Protein AF-Q8CYU7-F1 (afdb_monomer)

Sequence (46 aa):
MLEITLKSPYQFAHILFQSTIVPHGGHYHFIPESDLSAGELAVAKV

Mean predicted aligned error: 9.08 Å

Secondary structure (DSSP, 8-state):
------SSHHHHHHHHHSEEEEEETTEEEEEEGGGS-HHHHHHHT-

pLDDT: mean 85.55, std 6.93, range [57.56, 94.06]

Radius of gyration: 11.84 Å; Cα contacts (8 Å, |Δi|>4): 29; chains: 1; bounding box: 28×25×25 Å

Structure (mmCIF, N/CA/C/O backbone):
data_AF-Q8CYU7-F1
#
_entry.id   AF-Q8CYU7-F1
#
loop_
_atom_site.group_PDB
_atom_site.id
_atom_site.type_symbol
_atom_site.label_atom_id
_atom_site.label_alt_id
_atom_site.label_comp_id
_atom_site.label_asym_id
_atom_site.label_entity_id
_atom_site.label_seq_id
_atom_site.pdbx_PDB_ins_code
_atom_site.Cartn_x
_atom_site.Cartn_y
_atom_site.Cartn_z
_atom_site.occupancy
_atom_site.B_iso_or_equiv
_atom_site.auth_seq_id
_atom_site.auth_comp_id
_atom_site.auth_asym_id
_atom_site.auth_atom_id
_atom_site.pdbx_PDB_model_num
ATOM 1 N N . MET A 1 1 ? 7.565 11.491 11.836 1.00 57.56 1 MET A N 1
ATOM 2 C CA . MET A 1 1 ? 8.021 11.793 10.466 1.00 57.56 1 MET A CA 1
ATOM 3 C C . MET A 1 1 ? 8.966 10.674 10.084 1.00 57.56 1 MET A C 1
ATOM 5 O O . MET A 1 1 ? 10.017 10.571 10.699 1.00 57.56 1 MET A O 1
ATOM 9 N N . LEU A 1 2 ? 8.535 9.755 9.222 1.00 69.56 2 LEU A N 1
ATOM 10 C CA . LEU A 1 2 ? 9.441 8.746 8.678 1.00 69.56 2 LEU A CA 1
ATOM 11 C C . LEU A 1 2 ? 10.131 9.397 7.477 1.00 69.56 2 LEU A C 1
ATOM 13 O O . LEU A 1 2 ? 9.439 9.843 6.563 1.00 69.56 2 LEU A O 1
ATOM 17 N N . GLU A 1 3 ? 11.455 9.494 7.490 1.00 74.19 3 GLU A N 1
ATOM 18 C CA . GLU A 1 3 ? 12.210 9.833 6.285 1.00 74.19 3 GLU A CA 1
ATOM 19 C C . GLU A 1 3 ? 12.555 8.535 5.555 1.00 74.19 3 GLU A C 1
ATOM 21 O O . GLU A 1 3 ? 13.091 7.601 6.152 1.00 74.19 3 GLU A O 1
ATOM 26 N N . ILE A 1 4 ? 12.216 8.463 4.268 1.00 73.75 4 ILE A N 1
ATOM 27 C CA . ILE A 1 4 ? 12.572 7.338 3.402 1.00 73.75 4 ILE A CA 1
ATOM 28 C C . ILE A 1 4 ? 13.517 7.819 2.303 1.00 73.75 4 ILE A C 1
ATOM 30 O O . ILE A 1 4 ? 13.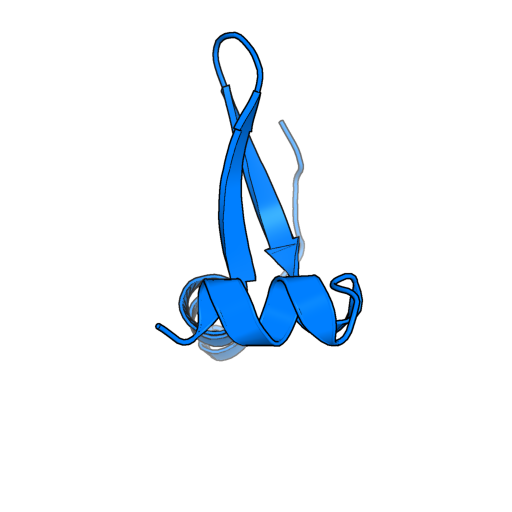223 8.771 1.582 1.00 73.75 4 ILE A O 1
ATOM 34 N N . THR A 1 5 ? 14.649 7.135 2.143 1.00 83.88 5 THR A N 1
ATOM 35 C CA . THR A 1 5 ? 15.563 7.375 1.022 1.00 83.88 5 THR A CA 1
ATOM 36 C C . THR A 1 5 ? 15.143 6.506 -0.152 1.00 83.88 5 THR A C 1
ATOM 38 O O . THR A 1 5 ? 15.303 5.283 -0.134 1.00 83.88 5 THR A O 1
ATOM 41 N N . LEU A 1 6 ? 14.615 7.141 -1.193 1.00 84.88 6 LEU A N 1
ATOM 42 C CA . LEU A 1 6 ? 14.300 6.475 -2.450 1.00 84.88 6 LEU A CA 1
ATOM 43 C C . LEU A 1 6 ? 15.562 6.369 -3.307 1.00 84.88 6 LEU A C 1
ATOM 45 O O . LEU A 1 6 ? 16.298 7.340 -3.465 1.00 84.88 6 LEU A O 1
ATOM 49 N N . LYS A 1 7 ? 15.798 5.200 -3.901 1.00 90.69 7 LYS A N 1
ATOM 50 C CA . LYS A 1 7 ? 16.909 4.982 -4.843 1.00 90.69 7 LYS A CA 1
ATOM 51 C C . LYS A 1 7 ? 16.535 5.317 -6.290 1.00 90.69 7 LYS A C 1
ATOM 53 O O . LYS A 1 7 ? 17.398 5.317 -7.160 1.00 90.69 7 LYS A O 1
ATOM 58 N N . SER A 1 8 ? 15.250 5.552 -6.558 1.00 89.75 8 SER A N 1
ATOM 59 C CA . SER A 1 8 ? 14.690 5.803 -7.887 1.00 89.75 8 SER A CA 1
ATOM 60 C C . SER A 1 8 ? 13.329 6.506 -7.773 1.00 89.75 8 SER A C 1
ATOM 62 O O . SER A 1 8 ? 12.589 6.207 -6.832 1.00 89.75 8 SER A O 1
ATOM 64 N N . PRO A 1 9 ? 12.940 7.375 -8.730 1.00 83.44 9 PRO A N 1
ATOM 65 C CA . PRO A 1 9 ? 11.603 7.977 -8.755 1.00 83.44 9 PRO A CA 1
ATOM 66 C C . PRO A 1 9 ? 10.482 6.932 -8.851 1.00 83.44 9 PRO A C 1
ATOM 68 O O . PRO A 1 9 ? 9.403 7.131 -8.297 1.00 83.44 9 PRO A O 1
ATOM 71 N N . TYR A 1 10 ? 10.742 5.782 -9.481 1.00 85.50 10 TYR A N 1
ATOM 72 C CA . TYR A 1 10 ? 9.758 4.702 -9.574 1.00 85.50 10 TYR A CA 1
ATOM 73 C C . TYR A 1 10 ? 9.476 4.049 -8.217 1.00 85.50 10 TYR A C 1
ATOM 75 O O . TYR A 1 10 ? 8.389 3.521 -8.012 1.00 85.50 10 TYR A O 1
ATOM 83 N N . GLN A 1 11 ? 10.403 4.138 -7.255 1.00 83.88 11 GLN A N 1
ATOM 84 C CA . GLN A 1 11 ? 10.189 3.587 -5.917 1.00 83.88 11 GLN A CA 1
ATOM 85 C C . GLN A 1 11 ? 9.056 4.315 -5.176 1.0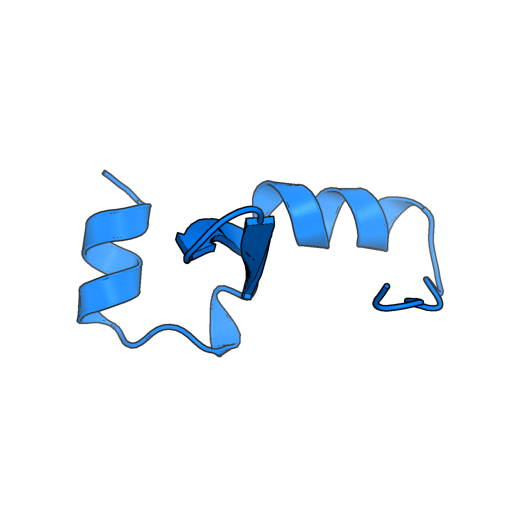0 83.88 11 GLN A C 1
ATOM 87 O O . GLN A 1 11 ? 8.327 3.677 -4.425 1.00 83.88 11 GLN A O 1
ATOM 92 N N . PHE A 1 12 ? 8.857 5.617 -5.417 1.00 82.56 12 PHE A N 1
ATOM 93 C CA . PHE A 1 12 ? 7.725 6.349 -4.840 1.00 82.56 12 PHE A CA 1
ATOM 94 C C . PHE A 1 12 ? 6.387 5.819 -5.361 1.00 82.56 12 PHE A C 1
ATOM 96 O O . PHE A 1 12 ? 5.485 5.538 -4.578 1.00 82.56 12 PHE A O 1
ATOM 103 N N . ALA A 1 13 ? 6.285 5.628 -6.680 1.00 81.94 13 ALA A N 1
ATOM 104 C CA . ALA A 1 13 ? 5.101 5.048 -7.304 1.00 81.94 13 ALA A CA 1
ATOM 105 C C . ALA A 1 13 ? 4.836 3.635 -6.767 1.00 81.94 13 ALA A C 1
ATOM 107 O O . ALA A 1 13 ? 3.715 3.333 -6.379 1.00 81.94 13 ALA A O 1
ATOM 108 N N . HIS A 1 14 ? 5.867 2.795 -6.659 1.00 81.88 14 HIS A N 1
ATOM 109 C CA . HIS A 1 14 ? 5.731 1.461 -6.073 1.00 81.88 14 HIS A CA 1
ATOM 110 C C . HIS A 1 14 ? 5.191 1.506 -4.642 1.00 81.88 14 HIS A C 1
ATOM 112 O O . HIS A 1 14 ? 4.276 0.759 -4.323 1.00 81.88 14 HIS A O 1
ATOM 118 N N . ILE A 1 15 ? 5.698 2.405 -3.795 1.00 79.94 15 ILE A N 1
ATOM 119 C CA . ILE A 1 15 ? 5.185 2.548 -2.428 1.00 79.94 15 ILE A CA 1
ATOM 120 C C . ILE A 1 15 ? 3.714 2.959 -2.458 1.00 79.94 15 ILE A C 1
ATOM 122 O O . ILE A 1 15 ? 2.913 2.335 -1.780 1.00 79.94 15 ILE A O 1
ATOM 126 N N . LEU A 1 16 ? 3.326 3.952 -3.257 1.00 81.12 16 LEU A N 1
ATOM 127 C CA . LEU A 1 16 ? 1.935 4.413 -3.287 1.00 81.12 16 LEU A CA 1
ATOM 128 C C . LEU A 1 16 ? 0.954 3.390 -3.873 1.00 81.12 16 LEU A C 1
ATOM 130 O O . LEU A 1 16 ? -0.178 3.318 -3.410 1.00 81.12 16 LEU A O 1
ATOM 134 N N . PHE A 1 17 ? 1.364 2.626 -4.884 1.00 83.50 17 PHE A N 1
ATOM 135 C CA . PHE A 1 17 ? 0.478 1.683 -5.572 1.00 83.50 17 PHE A CA 1
ATOM 136 C C . PHE A 1 17 ? 0.485 0.273 -4.968 1.00 83.50 17 PHE A C 1
ATOM 138 O O . PHE A 1 17 ? -0.435 -0.486 -5.244 1.00 83.50 17 PHE A O 1
ATOM 145 N N . GLN A 1 18 ? 1.498 -0.085 -4.172 1.00 84.75 18 GLN A N 1
ATOM 146 C CA . GLN A 1 18 ? 1.654 -1.415 -3.558 1.00 84.75 18 GLN A CA 1
ATOM 147 C C . GLN A 1 18 ? 1.628 -1.356 -2.023 1.00 84.75 18 GLN A C 1
ATOM 149 O O . GLN A 1 18 ? 2.204 -2.212 -1.345 1.00 84.75 18 GLN A O 1
ATOM 154 N N . SER A 1 19 ? 1.028 -0.313 -1.453 1.00 86.62 19 SER A N 1
ATOM 155 C CA . SER A 1 19 ? 0.792 -0.227 -0.015 1.00 86.62 19 SER A CA 1
ATOM 156 C C . SER A 1 19 ? -0.657 0.119 0.273 1.00 86.62 19 SER A C 1
ATOM 158 O O . SER A 1 19 ? -1.319 0.826 -0.485 1.00 86.62 19 SER A O 1
ATOM 160 N N . THR A 1 20 ? -1.146 -0.390 1.397 1.00 87.88 20 THR A N 1
ATOM 161 C CA . THR A 1 20 ? -2.441 0.011 1.944 1.00 87.88 20 THR A CA 1
ATOM 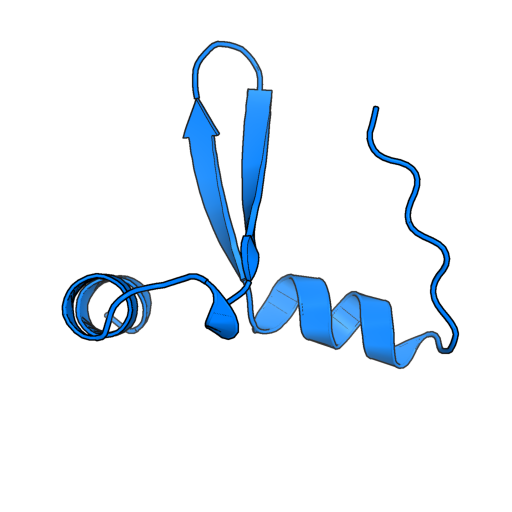162 C C . THR A 1 20 ? -2.232 1.170 2.910 1.00 87.88 20 THR A C 1
ATOM 164 O O . THR A 1 20 ? -1.297 1.155 3.714 1.00 87.88 20 THR A O 1
ATOM 167 N N . ILE A 1 21 ? -3.109 2.173 2.848 1.00 88.00 21 ILE A N 1
ATOM 168 C CA . ILE A 1 21 ? -3.120 3.299 3.785 1.00 88.00 21 ILE A CA 1
ATOM 169 C C . ILE A 1 21 ? -4.171 3.023 4.857 1.00 88.00 21 ILE A C 1
ATOM 171 O O . ILE A 1 21 ? -5.357 2.930 4.543 1.00 88.00 21 ILE A O 1
ATOM 175 N N . VAL A 1 22 ? -3.759 2.936 6.121 1.00 87.56 22 VAL A N 1
ATOM 176 C CA . VAL A 1 22 ? -4.680 2.743 7.252 1.00 87.56 22 VAL A CA 1
ATOM 177 C C . VAL A 1 22 ? -4.639 3.937 8.211 1.00 87.56 22 VAL A C 1
ATOM 179 O O . VAL A 1 22 ? -3.548 4.405 8.552 1.00 87.56 22 VAL A O 1
ATOM 182 N N . PRO A 1 23 ? -5.791 4.464 8.665 1.00 91.62 23 PRO A N 1
ATOM 183 C CA . PRO A 1 23 ? -5.820 5.467 9.722 1.00 91.62 23 PRO A CA 1
ATOM 184 C C . PRO A 1 23 ? -5.531 4.816 11.080 1.00 91.62 23 PRO A C 1
ATOM 186 O O . PRO A 1 23 ? -6.070 3.758 11.403 1.00 91.62 23 PRO A O 1
ATOM 189 N N . HIS A 1 24 ? -4.716 5.466 11.904 1.00 90.44 24 HIS A N 1
ATOM 190 C CA . HIS A 1 24 ? -4.481 5.054 13.285 1.00 90.44 24 HIS A CA 1
ATOM 191 C C . HIS A 1 24 ? -4.232 6.295 14.147 1.00 90.44 24 HIS A C 1
ATOM 193 O O . HIS A 1 24 ? -3.184 6.935 14.064 1.00 90.44 24 HIS A O 1
ATOM 199 N N . GLY A 1 25 ? -5.217 6.663 14.970 1.00 91.75 25 GLY A N 1
ATOM 200 C CA . GLY A 1 25 ? -5.188 7.929 15.704 1.00 91.75 25 GLY A CA 1
ATOM 201 C C . GLY A 1 25 ? -5.260 9.145 14.769 1.00 91.75 25 GLY A C 1
ATOM 202 O O . GLY A 1 25 ? -5.992 9.135 13.784 1.00 91.75 25 GLY A O 1
ATOM 203 N N . GLY A 1 26 ? -4.514 10.208 15.087 1.00 94.06 26 GLY A N 1
ATOM 204 C CA . GLY A 1 26 ? -4.472 11.453 14.305 1.00 94.06 26 GLY A CA 1
ATOM 205 C C . GLY A 1 26 ? -3.593 11.409 13.045 1.00 94.06 26 GLY A C 1
ATOM 206 O O . GLY A 1 26 ? -3.263 12.469 12.515 1.00 94.06 26 GLY A O 1
ATOM 207 N N . HIS A 1 27 ? -3.167 10.225 12.585 1.00 92.38 27 HIS A N 1
ATOM 208 C CA . HIS A 1 27 ? -2.299 10.048 11.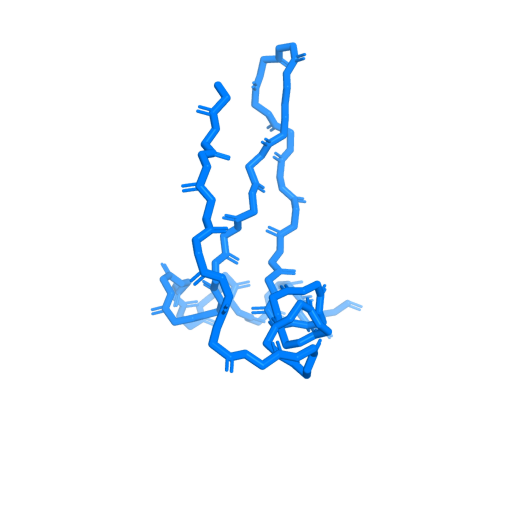413 1.00 92.38 27 HIS A CA 1
ATOM 209 C C . HIS A 1 27 ? -2.598 8.744 10.648 1.00 92.38 27 HIS A C 1
ATOM 211 O O . HIS A 1 27 ? -3.485 7.974 11.012 1.00 92.38 27 HIS A O 1
ATOM 217 N N . TYR A 1 28 ? -1.841 8.504 9.571 1.00 89.81 28 TYR A N 1
ATOM 218 C CA . TYR A 1 28 ? -1.973 7.342 8.687 1.00 89.81 28 TYR A CA 1
ATOM 219 C C . TYR A 1 28 ? -0.678 6.531 8.625 1.00 89.81 28 TYR A C 1
ATOM 221 O O . TYR A 1 28 ? 0.417 7.093 8.714 1.00 89.81 28 TYR A O 1
ATOM 229 N N . HIS A 1 29 ? -0.807 5.222 8.427 1.00 86.75 29 HIS A N 1
ATOM 230 C CA . HIS A 1 29 ? 0.303 4.318 8.138 1.00 86.75 29 HIS A CA 1
ATOM 231 C C . HIS A 1 29 ? 0.202 3.801 6.706 1.00 86.75 29 HIS A C 1
ATOM 233 O O . HIS A 1 29 ? -0.867 3.378 6.277 1.0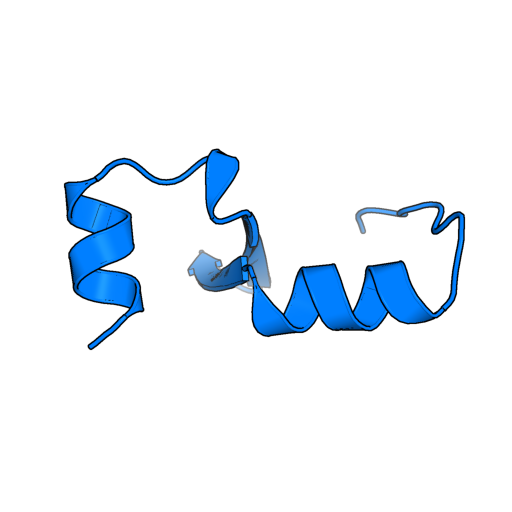0 86.75 29 HIS A O 1
ATOM 239 N N . PHE A 1 30 ? 1.332 3.803 6.001 1.00 87.6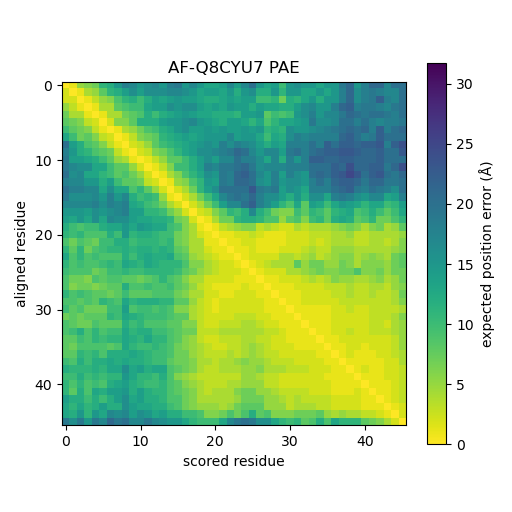9 30 PHE A N 1
ATOM 240 C CA . PHE A 1 30 ? 1.508 3.060 4.757 1.00 87.69 30 PHE A CA 1
ATOM 241 C C . PHE A 1 30 ? 2.059 1.683 5.116 1.00 87.69 30 PHE A C 1
ATOM 243 O O . PHE A 1 30 ? 3.149 1.596 5.684 1.00 87.69 30 PHE A O 1
ATOM 250 N N . ILE A 1 31 ? 1.306 0.628 4.817 1.00 87.38 31 ILE A N 1
ATOM 251 C CA . ILE A 1 31 ? 1.714 -0.758 5.056 1.00 87.38 31 ILE A CA 1
ATOM 252 C C . ILE A 1 31 ? 2.034 -1.394 3.701 1.00 87.38 31 ILE A C 1
ATOM 254 O O . ILE A 1 31 ? 1.123 -1.507 2.874 1.00 87.38 31 ILE A O 1
ATOM 258 N N . PRO A 1 32 ? 3.293 -1.784 3.433 1.00 87.88 32 PRO A N 1
ATOM 259 C CA . PRO A 1 32 ? 3.641 -2.512 2.218 1.00 87.88 32 PRO A CA 1
ATOM 260 C C . PRO A 1 32 ? 2.841 -3.811 2.098 1.00 87.88 32 PRO A C 1
ATOM 262 O O . PRO A 1 32 ? 2.640 -4.503 3.092 1.00 87.88 32 PRO A O 1
ATOM 265 N N . GLU A 1 33 ? 2.462 -4.205 0.881 1.00 88.50 33 GLU A N 1
ATOM 266 C CA . GLU A 1 33 ? 1.814 -5.505 0.640 1.00 88.50 33 GLU A CA 1
ATOM 267 C C . GLU A 1 33 ? 2.617 -6.703 1.180 1.00 88.50 33 GLU A C 1
ATOM 269 O O . GLU A 1 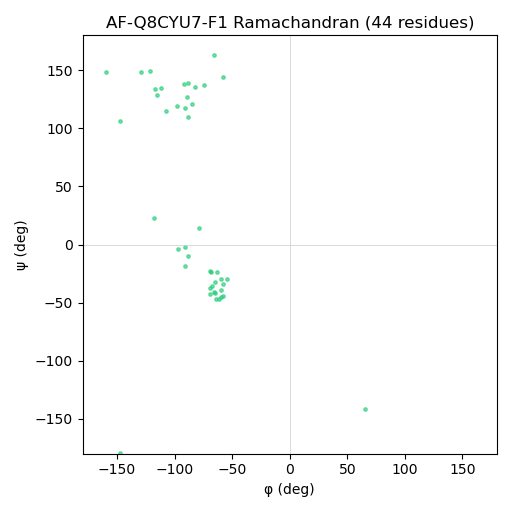33 ? 2.026 -7.707 1.566 1.00 88.50 33 GLU A O 1
ATOM 274 N N . SER A 1 34 ? 3.951 -6.603 1.240 1.00 88.19 34 SER A N 1
ATOM 275 C CA . SER A 1 34 ? 4.819 -7.647 1.806 1.00 88.19 34 SER A CA 1
ATOM 276 C C . SER A 1 34 ? 4.590 -7.907 3.292 1.00 88.19 34 SER A C 1
ATOM 278 O O . SER A 1 34 ? 4.924 -8.988 3.772 1.00 88.19 34 SER A O 1
ATOM 280 N N . ASP A 1 35 ? 4.053 -6.919 4.005 1.00 90.38 35 ASP A N 1
ATOM 281 C CA . ASP A 1 35 ? 3.845 -6.966 5.451 1.00 90.38 35 ASP A CA 1
ATOM 282 C C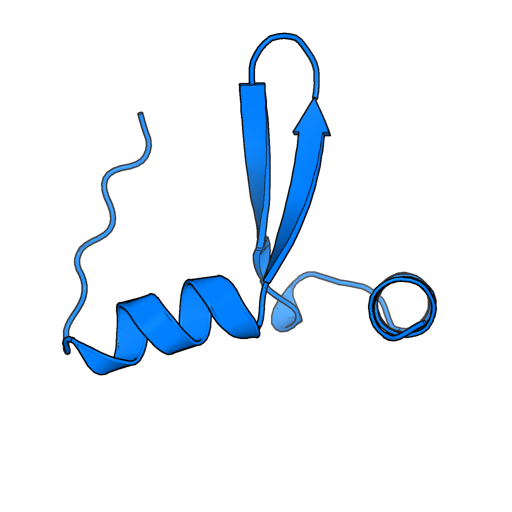 . ASP A 1 35 ? 2.405 -7.385 5.792 1.00 90.38 35 ASP A C 1
ATOM 284 O O . ASP A 1 35 ? 2.074 -7.570 6.962 1.00 90.38 35 ASP A O 1
ATOM 288 N N . LEU A 1 36 ? 1.552 -7.553 4.776 1.00 89.12 36 LEU A N 1
ATOM 289 C CA . LEU A 1 36 ? 0.175 -8.010 4.913 1.00 89.12 36 LEU A CA 1
ATOM 290 C C . LEU A 1 36 ? 0.102 -9.541 4.867 1.00 89.12 36 LEU A C 1
ATOM 292 O O . LEU A 1 36 ? 0.715 -10.209 4.031 1.00 89.12 36 LEU A O 1
ATOM 296 N N . SER A 1 37 ? -0.726 -10.118 5.731 1.00 93.06 37 SER A N 1
ATOM 297 C CA . SER A 1 37 ? -1.140 -11.515 5.619 1.00 93.06 37 SER A CA 1
ATOM 298 C C . SER A 1 37 ? -1.987 -11.745 4.362 1.00 93.06 37 SER A C 1
ATOM 300 O O . SER A 1 37 ? -2.567 -10.825 3.786 1.00 93.06 37 SER A O 1
ATOM 302 N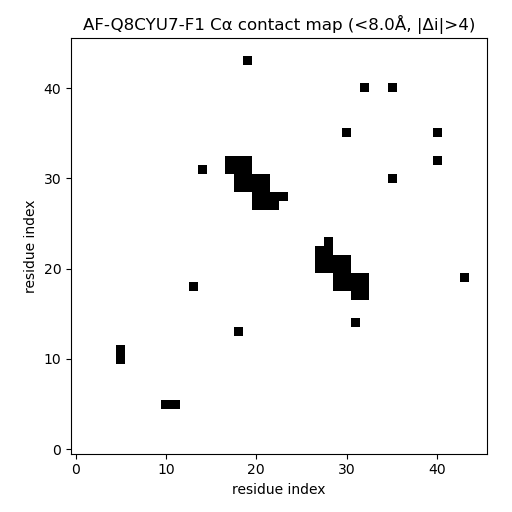 N . ALA A 1 38 ? -2.137 -13.008 3.952 1.00 92.62 38 ALA A N 1
ATOM 303 C CA . ALA A 1 38 ? -2.962 -13.354 2.792 1.00 92.62 38 ALA A CA 1
ATOM 304 C C . ALA A 1 38 ? -4.428 -12.887 2.929 1.00 92.62 38 ALA A C 1
ATOM 306 O O . ALA A 1 38 ? -5.046 -12.510 1.935 1.00 92.62 38 ALA A O 1
ATOM 307 N N . GLY A 1 39 ? -4.974 -12.891 4.152 1.00 93.56 39 GLY A N 1
ATOM 308 C CA . GLY A 1 39 ? -6.321 -12.387 4.430 1.00 93.56 39 GLY A CA 1
ATOM 309 C C . GLY A 1 39 ? -6.415 -10.868 4.290 1.00 93.56 39 GLY A C 1
ATOM 310 O O . GLY A 1 39 ? -7.349 -10.366 3.671 1.00 93.56 39 GLY A O 1
ATOM 311 N N . GLU A 1 40 ? -5.420 -10.140 4.797 1.00 91.31 40 GLU A N 1
ATOM 312 C CA . GLU A 1 40 ? -5.347 -8.681 4.654 1.00 91.31 40 GLU A CA 1
ATOM 313 C C . GLU A 1 40 ? -5.151 -8.265 3.190 1.00 91.31 40 GLU A C 1
ATOM 315 O O . GLU A 1 40 ? -5.841 -7.364 2.719 1.00 91.31 40 GLU A O 1
ATOM 320 N N . LEU A 1 41 ? -4.302 -8.974 2.436 1.00 90.56 41 LEU A N 1
ATOM 321 C CA . LEU A 1 41 ? -4.134 -8.773 0.990 1.00 90.56 41 LEU A CA 1
ATOM 322 C C . LEU A 1 41 ? -5.432 -8.999 0.213 1.00 90.56 41 LEU A C 1
ATOM 324 O O . LEU A 1 41 ? -5.704 -8.282 -0.747 1.00 90.56 41 LEU A O 1
ATOM 328 N N . ALA A 1 42 ? -6.219 -10.005 0.599 1.00 90.50 42 ALA A N 1
ATOM 329 C CA . ALA A 1 42 ? -7.494 -10.282 -0.047 1.00 90.50 42 ALA A CA 1
ATOM 330 C C . ALA A 1 42 ? -8.489 -9.139 0.177 1.00 90.50 42 ALA A C 1
ATOM 332 O O . ALA A 1 42 ? -9.150 -8.739 -0.772 1.00 90.50 42 ALA A O 1
ATOM 333 N N . VAL A 1 43 ? -8.561 -8.583 1.391 1.00 87.88 43 VAL A N 1
ATOM 334 C CA . VAL A 1 43 ? -9.426 -7.430 1.695 1.00 87.88 43 VAL A CA 1
ATOM 335 C C . VAL A 1 43 ? -8.928 -6.154 1.011 1.00 87.88 43 VAL A C 1
ATOM 337 O O . VAL A 1 43 ? -9.742 -5.379 0.528 1.00 87.88 43 VAL A O 1
ATOM 340 N N . ALA A 1 44 ? -7.613 -5.940 0.925 1.00 83.44 44 ALA A N 1
ATOM 341 C CA . ALA A 1 44 ? -7.036 -4.741 0.313 1.00 83.44 44 ALA A CA 1
ATOM 342 C C . ALA A 1 44 ? -7.214 -4.662 -1.218 1.00 83.44 44 ALA A C 1
ATOM 344 O O . ALA A 1 44 ? -7.140 -3.574 -1.782 1.00 83.44 44 ALA A O 1
ATOM 345 N N . LYS A 1 45 ? -7.421 -5.801 -1.898 1.00 79.69 45 LYS A N 1
ATOM 346 C CA . LYS A 1 45 ? -7.611 -5.882 -3.361 1.00 79.69 45 LYS A CA 1
ATOM 347 C C . LYS A 1 45 ? -9.071 -5.786 -3.819 1.00 79.69 45 LYS A C 1
ATOM 349 O O . LYS A 1 45 ? -9.313 -5.879 -5.024 1.00 79.69 45 LYS A O 1
ATOM 354 N N . VAL A 1 46 ? -10.020 -5.678 -2.891 1.00 73.88 46 VAL A N 1
ATOM 355 C CA . VAL A 1 46 ? -11.463 -5.559 -3.175 1.00 73.88 46 VAL A CA 1
ATOM 356 C C . VAL A 1 46 ? -11.847 -4.091 -3.262 1.00 73.88 46 VAL A C 1
ATOM 358 O O . VAL A 1 46 ? -12.557 -3.749 -4.233 1.00 73.88 46 VAL A O 1
#

Organism: Streptococcus pneumoniae (strain ATCC BAA-255 / R6) (NCBI:txid171101)

Foldseek 3Di:
DDDDDDPDPVVVVQQVVQWDWDDDPPDIDTHGVVNDDPVRNVVRVD

InterPro domains:
  IPR006270 Streptococcal histidine triad repeat [PF04270] (20-45)
  IPR037228 PhtA domain superfamily [SSF142887] (18-45)

Nearest PDB structures (foldseek):
  2jug-assembly1_B  TM=3.203E-01  e=3.589E+00  Archangium disciforme
  7ane-assembly1_Av  TM=3.584E-01  e=2.914E+00  Leishmania major
  6yxy-assembly1_BV  TM=3.103E-01  e=4.737E+00  Trypanosoma brucei brucei
  6hiv-assembly1_Cv  TM=3.648E-01  e=9.480E+00  Trypanosoma brucei brucei

Solvent-accessible surface area (backbone atoms only — not comparable to full-atom values): 3092 Å² total; per-residue (Å²): 133,88,86,80,89,71,95,44,80,64,51,57,54,49,51,67,76,47,32,51,79,44,81,60,86,100,46,71,45,77,44,49,57,90,78,45,53,76,68,53,50,56,61,76,74,108